Protein AF-A0A5N0UUZ1-F1 (afdb_monomer_lite)

Radius of gyration: 19.88 Å; chains: 1; bounding box: 34×76×46 Å

pLDDT: mean 75.77, std 19.54, range [38.25, 94.44]

Organism: NCBI:txid2596893

Structure (mmCIF, N/CA/C/O backbone):
data_AF-A0A5N0UUZ1-F1
#
_entry.id   AF-A0A5N0UUZ1-F1
#
loop_
_atom_site.group_PDB
_atom_site.id
_atom_site.type_symbol
_atom_site.label_atom_id
_atom_site.label_alt_id
_atom_site.label_comp_id
_atom_site.label_asym_id
_atom_site.label_entity_id
_atom_site.label_seq_id
_atom_site.pdbx_PDB_ins_code
_atom_site.Cartn_x
_atom_site.Cartn_y
_atom_site.Cartn_z
_atom_site.occupancy
_atom_site.B_iso_or_equiv
_atom_site.auth_seq_id
_atom_site.auth_comp_id
_atom_site.auth_asym_id
_atom_site.auth_atom_id
_atom_site.pdbx_PDB_model_num
ATOM 1 N N . MET A 1 1 ? -2.239 58.516 33.546 1.00 41.81 1 MET A N 1
ATOM 2 C CA . MET A 1 1 ? -1.308 58.488 32.396 1.00 41.81 1 MET A CA 1
ATOM 3 C C . MET A 1 1 ? -1.242 57.049 31.904 1.00 41.81 1 MET A C 1
ATOM 5 O O . MET A 1 1 ? -1.187 56.151 32.731 1.00 41.81 1 MET A O 1
ATOM 9 N N . LYS A 1 2 ? -1.446 56.850 30.597 1.00 39.34 2 LYS A N 1
ATOM 10 C CA . LYS A 1 2 ? -1.793 55.576 29.943 1.00 39.34 2 LYS A CA 1
ATOM 11 C C . LYS A 1 2 ? -0.662 54.542 30.057 1.00 39.34 2 LYS A C 1
ATOM 13 O O . LYS A 1 2 ? 0.443 54.811 29.602 1.00 39.34 2 LYS A O 1
ATOM 18 N N . LEU A 1 3 ? -0.966 53.373 30.620 1.00 42.16 3 LEU A N 1
ATOM 19 C CA . LEU A 1 3 ? -0.122 52.180 30.551 1.00 42.16 3 LEU A CA 1
ATOM 20 C C . LEU A 1 3 ? -0.393 51.460 29.227 1.00 42.16 3 LEU A C 1
ATOM 22 O O . LEU A 1 3 ? -1.541 51.177 28.884 1.00 42.16 3 LEU A O 1
ATOM 26 N N . ALA A 1 4 ? 0.681 51.230 28.480 1.00 48.41 4 ALA A N 1
ATOM 27 C CA . ALA A 1 4 ? 0.706 50.473 27.243 1.00 48.41 4 ALA A CA 1
ATOM 28 C C . ALA A 1 4 ? 0.342 49.006 27.510 1.00 48.41 4 ALA A C 1
ATOM 30 O O . ALA A 1 4 ? 0.935 48.370 28.379 1.00 48.41 4 ALA A O 1
ATOM 31 N N . ALA A 1 5 ? -0.601 48.466 26.739 1.00 49.03 5 ALA A N 1
ATOM 32 C CA . ALA A 1 5 ? -0.814 47.030 26.641 1.00 49.03 5 ALA A CA 1
ATOM 33 C C . ALA A 1 5 ? -0.347 46.581 25.255 1.00 49.03 5 ALA A C 1
ATOM 35 O O . ALA A 1 5 ? -0.846 47.025 24.222 1.00 49.03 5 ALA A O 1
ATOM 36 N N . ILE A 1 6 ? 0.689 45.757 25.292 1.00 53.31 6 ILE A N 1
ATOM 37 C CA . ILE A 1 6 ? 1.392 45.135 24.181 1.00 53.31 6 ILE A CA 1
ATOM 38 C C . ILE A 1 6 ? 0.394 44.288 23.387 1.00 53.31 6 ILE A C 1
ATOM 40 O O . ILE A 1 6 ? -0.206 43.358 23.924 1.00 53.31 6 ILE A O 1
ATOM 44 N N . ALA A 1 7 ? 0.213 44.620 22.109 1.00 46.84 7 ALA A N 1
ATOM 45 C CA . ALA A 1 7 ? -0.495 43.776 21.161 1.00 46.84 7 ALA A CA 1
ATOM 46 C C . ALA A 1 7 ? 0.339 42.508 20.942 1.00 46.84 7 ALA A C 1
ATOM 48 O O . ALA A 1 7 ? 1.334 42.518 20.218 1.00 46.84 7 ALA A O 1
ATOM 49 N N . VAL A 1 8 ? -0.034 41.428 21.627 1.00 55.78 8 VAL A N 1
ATOM 50 C CA . VAL A 1 8 ? 0.517 40.102 21.367 1.00 55.78 8 VAL A CA 1
ATOM 51 C C . VAL A 1 8 ? 0.036 39.687 19.986 1.00 55.78 8 VAL A C 1
ATOM 53 O O . VAL A 1 8 ? -1.158 39.536 19.736 1.00 55.78 8 VAL A O 1
ATOM 56 N N . LEU A 1 9 ? 1.015 39.555 19.099 1.00 42.22 9 LEU A N 1
ATOM 57 C CA . LEU A 1 9 ? 0.936 38.933 17.793 1.00 42.22 9 LEU A CA 1
ATOM 58 C C . LEU A 1 9 ? 0.179 37.601 17.932 1.00 42.22 9 LEU A C 1
ATOM 60 O O . LEU A 1 9 ? 0.731 36.606 18.403 1.00 42.22 9 LEU A O 1
ATOM 64 N N . ALA A 1 10 ? -1.096 37.581 17.548 1.00 47.91 10 ALA A N 1
ATOM 65 C CA . ALA A 1 10 ? -1.796 36.340 17.278 1.00 47.91 10 ALA A CA 1
ATOM 66 C C . ALA A 1 10 ? -1.171 35.774 16.001 1.00 47.91 10 ALA A C 1
ATOM 68 O O . ALA A 1 10 ? -1.594 36.080 14.887 1.00 47.91 10 ALA A O 1
ATOM 69 N N . LEU A 1 11 ? -0.097 35.002 16.178 1.00 47.72 11 LEU A N 1
ATOM 70 C CA . LEU A 1 11 ? 0.326 34.014 15.204 1.00 47.72 11 LEU A CA 1
ATOM 71 C C . LEU A 1 11 ? -0.908 33.160 14.929 1.00 47.72 11 LEU A C 1
ATOM 73 O O . LEU A 1 11 ? -1.284 32.310 15.735 1.00 47.72 11 LEU A O 1
ATOM 77 N N . PHE A 1 12 ? -1.555 33.425 13.799 1.00 41.97 12 PHE A N 1
ATOM 78 C CA . PHE A 1 12 ? -2.352 32.424 13.125 1.00 41.97 12 PHE A CA 1
ATOM 79 C C . PHE A 1 12 ? -1.390 31.271 12.842 1.00 41.97 12 PHE A C 1
ATOM 81 O O . PHE A 1 12 ? -0.726 31.230 11.809 1.00 41.97 12 PHE A O 1
ATOM 88 N N . LEU A 1 13 ? -1.288 30.341 13.796 1.00 42.16 13 LEU A N 1
ATOM 89 C CA . LEU A 1 13 ? -1.040 28.956 13.466 1.00 42.16 13 LEU A CA 1
ATOM 90 C C . LEU A 1 13 ? -2.194 28.580 12.545 1.00 42.16 13 LEU A C 1
ATOM 92 O O . LEU A 1 13 ? -3.265 28.170 12.988 1.00 42.16 13 LEU A O 1
ATOM 96 N N . THR A 1 14 ? -1.979 28.756 11.246 1.00 49.44 14 THR A N 1
ATOM 97 C CA . THR A 1 14 ? -2.562 27.890 10.239 1.00 49.44 14 THR A CA 1
ATOM 98 C C . THR A 1 14 ? -2.143 26.473 10.604 1.00 49.44 14 THR A C 1
ATOM 100 O O . THR A 1 14 ? -1.190 25.916 10.069 1.00 49.44 14 THR A O 1
ATOM 103 N N . ALA A 1 15 ? -2.892 25.886 11.535 1.00 41.38 15 ALA A N 1
ATOM 104 C CA . ALA A 1 15 ? -3.300 24.506 11.452 1.00 41.38 15 ALA A CA 1
ATOM 105 C C . ALA A 1 15 ? -4.057 24.369 10.122 1.00 41.38 15 ALA A C 1
ATOM 107 O O . ALA A 1 15 ? -5.282 24.379 10.067 1.00 41.38 15 ALA A O 1
ATOM 108 N N . CYS A 1 16 ? -3.300 24.325 9.024 1.00 42.69 16 CYS A N 1
ATOM 109 C CA . CYS A 1 16 ? -3.714 23.599 7.842 1.00 42.69 16 CYS A CA 1
ATOM 110 C C . CYS A 1 16 ? -3.566 22.137 8.284 1.00 42.69 16 CYS A C 1
ATOM 112 O O . CYS A 1 16 ? -2.485 21.569 8.258 1.00 42.69 16 CYS A O 1
ATOM 114 N N . GLY A 1 17 ? -4.530 21.596 9.017 1.00 40.09 17 GLY A N 1
ATOM 115 C CA . GLY A 1 17 ? -5.879 21.444 8.513 1.00 40.09 17 GLY A CA 1
ATOM 116 C C . GLY A 1 17 ? -5.827 20.112 7.808 1.00 40.09 17 GLY A C 1
ATOM 117 O O . GLY A 1 17 ? -5.624 20.068 6.598 1.00 40.09 17 GLY A O 1
ATOM 118 N N . SER A 1 18 ? -5.887 19.058 8.625 1.00 47.41 18 SER A N 1
ATOM 119 C CA . SER A 1 18 ? -5.985 17.654 8.253 1.00 47.41 18 SER A CA 1
ATOM 120 C C . SER A 1 18 ? -6.999 17.498 7.125 1.00 47.41 18 SER A C 1
ATOM 122 O O . SER A 1 18 ? -8.193 17.339 7.357 1.00 47.41 18 SER A O 1
ATOM 124 N N . SER A 1 19 ? -6.528 17.612 5.891 1.00 43.31 19 SER A N 1
ATOM 125 C CA . SER A 1 19 ? -7.365 17.532 4.705 1.00 43.31 19 SER A CA 1
ATOM 126 C C . SER A 1 19 ? -7.157 16.148 4.130 1.00 43.31 19 SER A C 1
ATOM 128 O O . SER A 1 19 ? -6.325 15.940 3.259 1.00 43.31 19 SER A O 1
ATOM 130 N N . ALA A 1 20 ? -7.885 15.213 4.743 1.00 40.56 20 ALA A N 1
ATOM 131 C CA . ALA A 1 20 ? -8.262 13.914 4.210 1.00 40.56 20 ALA A CA 1
ATOM 132 C C . ALA A 1 20 ? -7.156 13.168 3.446 1.00 40.56 20 ALA A C 1
ATOM 134 O O . ALA A 1 20 ? -7.210 13.027 2.224 1.00 40.56 20 ALA A O 1
ATOM 135 N N . SER A 1 21 ? -6.225 12.564 4.191 1.00 38.62 21 SER A N 1
ATOM 136 C CA . SER A 1 21 ? -5.728 11.249 3.778 1.00 38.62 21 SER A CA 1
ATOM 137 C C . SER A 1 21 ? -6.969 10.390 3.566 1.00 38.62 21 SER A C 1
ATOM 139 O O . SER A 1 21 ? -7.736 10.202 4.510 1.00 38.62 21 SER A O 1
ATOM 141 N N . GLY A 1 22 ? -7.251 10.009 2.320 1.00 39.97 22 GLY A N 1
ATOM 142 C CA . GLY A 1 22 ? -8.462 9.277 1.982 1.00 39.97 22 GLY A CA 1
ATOM 143 C C . GLY A 1 22 ? -8.556 8.033 2.853 1.00 39.97 22 GLY A C 1
ATOM 144 O O . GLY A 1 22 ? -7.819 7.086 2.635 1.00 39.97 22 GLY A O 1
ATOM 145 N N . SER A 1 23 ? -9.433 8.037 3.851 1.00 44.12 23 SER A N 1
ATOM 146 C CA . SER A 1 23 ? -9.797 6.822 4.567 1.00 44.12 23 SER A CA 1
ATOM 147 C C . SER A 1 23 ? -10.859 6.140 3.725 1.00 44.12 23 SER A C 1
ATOM 149 O O . SER A 1 23 ? -12.039 6.485 3.784 1.00 44.12 23 SER A O 1
ATOM 151 N N . GLY A 1 24 ? -10.435 5.212 2.875 1.00 58.47 24 GLY A N 1
ATOM 152 C CA . GLY A 1 24 ? -11.370 4.289 2.247 1.00 58.47 24 GLY A CA 1
ATOM 153 C C . GLY A 1 24 ? -12.005 3.401 3.283 1.00 58.47 24 GLY A C 1
ATOM 154 O O . GLY A 1 24 ? -11.499 3.261 4.394 1.00 58.47 24 GLY A O 1
ATOM 155 N N . ALA A 1 25 ? -13.114 2.773 2.905 1.00 74.19 25 ALA A N 1
ATOM 156 C CA . ALA A 1 25 ? -13.704 1.745 3.741 1.00 74.19 25 ALA A CA 1
ATOM 157 C C . ALA A 1 25 ? -12.650 0.648 4.005 1.00 74.19 25 ALA A C 1
ATOM 159 O O . ALA A 1 25 ? -12.128 0.077 3.033 1.00 74.19 25 ALA A O 1
ATOM 160 N N . PRO A 1 26 ? -12.347 0.348 5.281 1.00 84.69 26 PRO A N 1
ATOM 161 C CA . PRO A 1 26 ? -11.474 -0.759 5.640 1.00 84.69 26 PRO A CA 1
ATOM 162 C C . PRO A 1 26 ? -11.952 -2.068 5.005 1.00 84.69 26 PRO A C 1
ATOM 164 O O . PRO A 1 26 ? -13.144 -2.259 4.746 1.00 84.69 26 PRO A O 1
ATOM 167 N N . LYS A 1 27 ? -11.025 -2.986 4.728 1.00 89.88 27 LYS A N 1
ATOM 168 C CA . LYS A 1 27 ? -11.357 -4.287 4.128 1.00 89.88 27 LYS A CA 1
ATOM 169 C C . LYS A 1 27 ? -11.642 -5.336 5.197 1.00 89.88 27 LYS A C 1
ATOM 171 O O . LYS A 1 27 ? -11.152 -5.233 6.316 1.00 89.88 27 LYS A O 1
ATOM 176 N N . ALA A 1 28 ? -12.451 -6.339 4.860 1.00 88.12 28 ALA A N 1
ATOM 177 C CA . ALA A 1 28 ? -12.907 -7.351 5.818 1.00 88.12 28 ALA A CA 1
ATOM 178 C C . ALA A 1 28 ? -11.748 -8.150 6.443 1.00 88.12 28 ALA A C 1
ATOM 180 O O . ALA A 1 28 ? -11.780 -8.474 7.632 1.00 88.12 28 ALA A O 1
ATOM 181 N N . ASP A 1 29 ? -10.706 -8.408 5.655 1.00 87.88 29 ASP A N 1
ATOM 182 C CA . ASP A 1 29 ? -9.522 -9.166 6.036 1.00 87.88 29 ASP A CA 1
ATOM 183 C C . ASP A 1 29 ? -8.278 -8.678 5.254 1.00 87.88 29 ASP A C 1
ATOM 185 O O . ASP A 1 29 ? -8.414 -7.930 4.275 1.00 87.88 29 ASP A O 1
ATOM 189 N N . PRO A 1 30 ? -7.058 -9.051 5.693 1.00 88.44 30 PRO A N 1
ATOM 190 C CA . PRO A 1 30 ? -5.816 -8.671 5.018 1.00 88.44 30 PRO A CA 1
ATOM 191 C C . PRO A 1 30 ? -5.704 -9.167 3.569 1.00 88.44 30 PRO A C 1
ATOM 193 O O . PRO A 1 30 ? -5.074 -8.500 2.753 1.00 88.44 30 PRO A O 1
ATOM 196 N N . ASP A 1 31 ? -6.318 -10.299 3.223 1.00 86.75 31 ASP A N 1
ATOM 197 C CA . ASP A 1 31 ? -6.223 -10.898 1.887 1.00 86.75 31 ASP A CA 1
ATOM 198 C C . ASP A 1 31 ? -7.056 -10.078 0.886 1.00 86.75 31 ASP A C 1
ATOM 200 O O . ASP A 1 31 ? -6.604 -9.756 -0.214 1.00 86.75 31 ASP A O 1
ATOM 204 N N . ALA A 1 32 ? -8.251 -9.642 1.296 1.00 89.06 32 ALA A N 1
ATOM 205 C CA . ALA A 1 32 ? -9.089 -8.707 0.552 1.00 89.06 32 ALA A CA 1
ATOM 206 C C . ALA A 1 32 ? -8.421 -7.331 0.398 1.00 89.06 32 ALA A C 1
ATOM 208 O O . ALA A 1 32 ? -8.580 -6.673 -0.635 1.00 89.06 32 ALA A O 1
ATOM 209 N N . LEU A 1 33 ? -7.667 -6.894 1.411 1.00 90.44 33 LEU A N 1
ATOM 210 C CA . LEU A 1 33 ? -6.869 -5.671 1.358 1.00 90.44 33 LEU A CA 1
ATOM 211 C C . LEU A 1 33 ? -5.734 -5.774 0.333 1.00 90.44 33 LEU A C 1
ATOM 213 O O . LEU A 1 33 ? -5.608 -4.897 -0.524 1.00 90.44 33 LEU A O 1
ATOM 217 N N . TRP A 1 34 ? -4.972 -6.868 0.367 1.00 89.00 34 TRP A N 1
ATOM 218 C CA . TRP A 1 34 ? -3.928 -7.157 -0.613 1.00 89.00 34 TRP A CA 1
ATOM 219 C C . TRP A 1 34 ? -4.486 -7.244 -2.032 1.00 89.00 34 TRP A C 1
ATOM 221 O O . TRP A 1 34 ? -3.994 -6.567 -2.932 1.00 89.00 34 TRP A O 1
ATOM 231 N N . SER A 1 35 ? -5.560 -8.013 -2.227 1.00 89.00 35 SER A N 1
ATOM 232 C CA . SER A 1 35 ? -6.210 -8.191 -3.528 1.00 89.00 35 SER A CA 1
ATOM 233 C C . SER A 1 35 ? -6.671 -6.859 -4.128 1.00 89.00 35 SER A C 1
ATOM 235 O O . SER A 1 35 ? -6.435 -6.599 -5.312 1.00 89.00 35 SER A O 1
ATOM 237 N N . ALA A 1 36 ? -7.265 -5.978 -3.315 1.00 91.81 36 ALA A N 1
ATOM 238 C CA . ALA A 1 36 ? -7.652 -4.640 -3.756 1.00 91.81 36 ALA A CA 1
ATOM 239 C C . ALA A 1 36 ? -6.437 -3.811 -4.206 1.00 91.81 36 ALA A C 1
ATOM 241 O O . ALA A 1 36 ? -6.499 -3.159 -5.249 1.00 91.81 36 ALA A O 1
ATOM 242 N N . TYR A 1 37 ? -5.331 -3.880 -3.461 1.00 91.19 37 TYR A N 1
ATOM 243 C CA . TYR A 1 37 ? -4.100 -3.161 -3.776 1.00 91.19 37 TYR A CA 1
ATOM 244 C C . TYR A 1 37 ? -3.479 -3.629 -5.093 1.00 91.19 37 TYR A C 1
ATOM 246 O O . TYR A 1 37 ? -3.332 -2.829 -6.015 1.00 91.19 37 TYR A O 1
ATOM 254 N N . VAL A 1 38 ? -3.199 -4.929 -5.230 1.00 89.19 38 VAL A N 1
ATOM 255 C CA . VAL A 1 38 ? -2.553 -5.484 -6.435 1.00 89.19 38 VAL A CA 1
ATOM 256 C C . VAL A 1 38 ? -3.433 -5.385 -7.686 1.00 89.19 38 VAL A C 1
ATOM 258 O O . VAL A 1 38 ? -2.925 -5.418 -8.802 1.00 89.19 38 VAL A O 1
ATOM 261 N N . THR A 1 39 ? -4.751 -5.226 -7.524 1.00 90.38 39 THR A N 1
ATOM 262 C CA . THR A 1 39 ? -5.693 -5.009 -8.637 1.00 90.38 39 THR A CA 1
ATOM 263 C C . THR A 1 39 ? -5.739 -3.551 -9.102 1.00 90.38 39 THR A C 1
ATOM 265 O O . THR A 1 39 ? -5.980 -3.288 -10.287 1.00 90.38 39 THR A O 1
ATOM 268 N N . ALA A 1 40 ? -5.584 -2.601 -8.179 1.00 91.88 40 ALA A N 1
ATOM 269 C CA . ALA A 1 40 ? -5.727 -1.172 -8.451 1.00 91.88 40 ALA A CA 1
ATOM 270 C C . ALA A 1 40 ? -4.391 -0.491 -8.788 1.00 91.88 40 ALA A C 1
ATOM 272 O O . ALA A 1 40 ? -4.359 0.374 -9.664 1.00 91.88 40 ALA A O 1
ATOM 273 N N . LEU A 1 41 ? -3.288 -0.913 -8.158 1.00 90.94 41 LEU A N 1
ATOM 274 C CA . LEU A 1 41 ? -1.965 -0.324 -8.367 1.00 90.94 41 LEU A CA 1
ATOM 275 C C . LEU A 1 41 ? -1.484 -0.352 -9.829 1.00 90.94 41 LEU A C 1
ATOM 277 O O . LEU A 1 41 ? -1.143 0.720 -10.321 1.00 90.94 41 LEU A O 1
ATOM 281 N N . PRO A 1 42 ? -1.528 -1.473 -10.584 1.00 89.88 42 PRO A N 1
ATOM 282 C CA . PRO A 1 42 ? -1.072 -1.486 -11.983 1.00 89.88 42 PRO A CA 1
ATOM 283 C C . PRO A 1 42 ? -1.894 -0.584 -12.915 1.00 89.88 42 PRO A C 1
ATOM 285 O O . PRO A 1 42 ? -1.490 -0.322 -14.044 1.00 89.88 42 PRO A O 1
ATOM 288 N N . LYS A 1 43 ? -3.062 -0.107 -12.469 1.00 92.62 43 LYS A N 1
ATOM 289 C CA . LYS A 1 43 ? -3.912 0.831 -13.217 1.00 92.62 43 LYS A CA 1
ATOM 290 C C . LYS A 1 43 ? -3.604 2.292 -12.885 1.00 92.62 43 LYS A C 1
ATOM 292 O O . LYS A 1 43 ? -4.292 3.171 -13.396 1.00 92.62 43 LYS A O 1
ATOM 297 N N . ALA A 1 44 ? -2.629 2.542 -12.005 1.00 92.25 44 ALA A N 1
ATOM 298 C CA . ALA A 1 44 ? -2.338 3.849 -11.422 1.00 92.25 44 ALA A CA 1
ATOM 299 C C . ALA A 1 44 ? -3.584 4.530 -10.809 1.00 92.25 44 ALA A C 1
ATOM 301 O O . ALA A 1 44 ? -3.698 5.755 -10.796 1.00 92.25 44 ALA A O 1
ATOM 302 N N . ASP A 1 45 ? -4.539 3.741 -10.298 1.00 93.00 45 ASP A N 1
ATOM 303 C CA . ASP A 1 45 ? -5.795 4.261 -9.756 1.00 93.00 45 ASP A CA 1
ATOM 304 C C . ASP A 1 45 ? -5.620 4.703 -8.297 1.00 93.00 45 ASP A C 1
ATOM 306 O O . ASP A 1 45 ? -5.918 3.973 -7.348 1.00 93.00 45 ASP A O 1
ATOM 310 N N . ALA A 1 46 ? -5.142 5.934 -8.109 1.00 92.38 46 ALA A N 1
ATOM 311 C CA . ALA A 1 46 ? -4.952 6.515 -6.781 1.00 92.38 46 ALA A CA 1
ATOM 312 C C . ALA A 1 46 ? -6.256 6.586 -5.967 1.00 92.38 46 ALA A C 1
ATOM 314 O O . ALA A 1 46 ? -6.217 6.484 -4.741 1.00 92.38 46 ALA A O 1
ATOM 315 N N . SER A 1 47 ? -7.411 6.704 -6.635 1.00 92.56 47 SER A N 1
ATOM 316 C CA . SER A 1 47 ? -8.721 6.754 -5.978 1.00 92.56 47 SER A CA 1
ATOM 317 C C . SER A 1 47 ? -9.161 5.405 -5.412 1.00 92.56 47 SER A C 1
ATOM 319 O O . SER A 1 47 ? -9.988 5.370 -4.506 1.00 92.56 47 SER A O 1
ATOM 321 N N . ALA A 1 48 ? -8.583 4.305 -5.899 1.00 92.25 48 ALA A N 1
ATOM 322 C CA . ALA A 1 48 ? -8.799 2.964 -5.372 1.00 92.25 48 ALA A CA 1
ATOM 323 C C . ALA A 1 48 ? -7.664 2.490 -4.448 1.00 92.25 48 ALA A C 1
ATOM 325 O O . ALA A 1 48 ? -7.934 1.726 -3.523 1.00 92.25 48 ALA A O 1
ATOM 326 N N . VAL A 1 49 ? -6.422 2.949 -4.660 1.00 92.81 49 VAL A N 1
ATOM 327 C CA . VAL A 1 49 ? -5.245 2.523 -3.878 1.00 92.81 49 VAL A CA 1
ATOM 328 C C . VAL A 1 49 ? -5.072 3.312 -2.583 1.00 92.81 49 VAL A C 1
ATOM 330 O O . VAL A 1 49 ? -4.979 2.708 -1.518 1.00 92.81 49 VAL A O 1
ATOM 333 N N . CYS A 1 50 ? -5.039 4.646 -2.636 1.00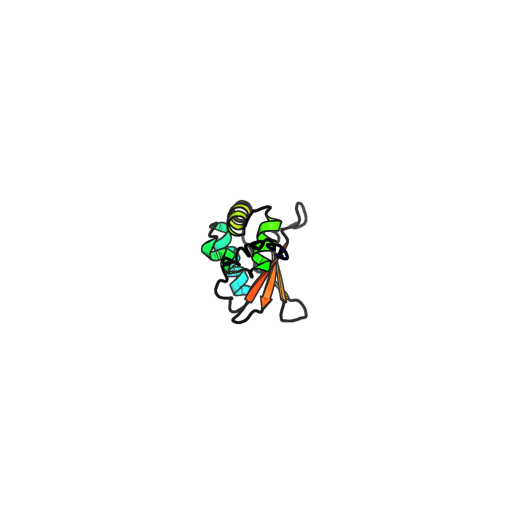 94.38 50 CYS A N 1
ATOM 334 C CA . CYS A 1 50 ? -4.795 5.466 -1.444 1.00 94.38 50 CYS A CA 1
ATOM 335 C C . CYS A 1 50 ? -5.787 5.210 -0.299 1.00 94.38 50 CYS A C 1
ATOM 337 O O . CYS A 1 50 ? -5.352 5.175 0.851 1.00 94.38 50 CYS A O 1
ATOM 339 N N . PRO A 1 51 ? -7.076 4.926 -0.572 1.00 94.44 51 PRO A N 1
ATOM 340 C CA . PRO A 1 51 ? -8.034 4.607 0.478 1.00 94.44 51 PRO A CA 1
ATOM 341 C C . PRO A 1 51 ? -7.783 3.287 1.230 1.00 94.44 51 PRO A C 1
ATOM 343 O O . PRO A 1 51 ? -8.399 3.043 2.269 1.00 94.44 51 PRO A O 1
ATOM 346 N N . LEU A 1 52 ? -6.886 2.431 0.733 1.00 94.12 52 LEU A N 1
ATOM 347 C CA . LEU A 1 52 ? -6.488 1.185 1.398 1.00 94.12 52 LEU A CA 1
ATOM 348 C C . LEU A 1 52 ? -5.515 1.421 2.560 1.00 94.12 52 LEU A C 1
ATOM 350 O O . LEU A 1 52 ? -5.310 0.519 3.370 1.00 94.12 52 LEU A O 1
ATOM 354 N N . PHE A 1 53 ? -4.921 2.609 2.648 1.00 93.88 53 PHE A N 1
ATOM 355 C CA . PHE A 1 53 ? -3.957 2.967 3.677 1.00 93.88 53 PHE A CA 1
ATOM 356 C C . PHE A 1 53 ? -4.617 3.752 4.814 1.00 93.88 53 PHE A C 1
ATOM 358 O O . PHE A 1 53 ? -5.594 4.476 4.618 1.00 93.88 53 PHE A O 1
ATOM 365 N N . THR A 1 54 ? -4.048 3.651 6.013 1.00 93.44 54 THR A N 1
ATOM 366 C CA . THR A 1 54 ? -4.264 4.654 7.059 1.00 93.44 54 THR A CA 1
ATOM 367 C C . THR A 1 54 ? -3.567 5.962 6.665 1.00 93.44 54 THR A C 1
ATOM 369 O O . THR A 1 54 ? -2.762 6.001 5.732 1.00 93.44 54 THR A O 1
ATOM 372 N N . GLY A 1 55 ? -3.829 7.055 7.390 1.00 90.56 55 GLY A N 1
ATOM 373 C CA . GLY A 1 55 ? -3.122 8.319 7.150 1.00 90.56 55 G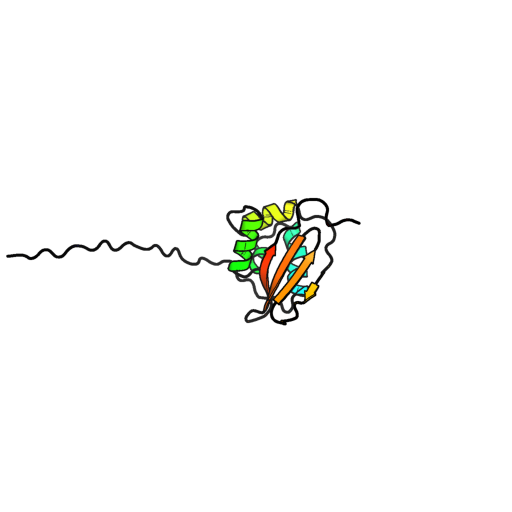LY A CA 1
ATOM 374 C C . GLY A 1 55 ? -1.599 8.192 7.281 1.00 90.56 55 GLY A C 1
ATOM 375 O O . GLY A 1 55 ? -0.871 8.730 6.449 1.00 90.56 55 GLY A O 1
ATOM 376 N N . GLU A 1 56 ? -1.131 7.436 8.278 1.00 90.75 56 GLU A N 1
ATOM 377 C CA . GLU A 1 56 ? 0.293 7.139 8.484 1.00 90.75 56 GLU A CA 1
ATOM 378 C C . GLU A 1 56 ? 0.844 6.228 7.380 1.00 90.75 56 GLU A C 1
ATOM 380 O O . GLU A 1 56 ? 1.882 6.538 6.797 1.00 90.75 56 GLU A O 1
ATOM 385 N N . GLY A 1 57 ? 0.112 5.172 7.010 1.00 92.50 57 GLY A N 1
ATOM 386 C CA . GLY A 1 57 ? 0.531 4.254 5.950 1.00 92.50 57 GLY A CA 1
ATOM 387 C C . GLY A 1 57 ? 0.642 4.927 4.584 1.00 92.50 57 GLY A C 1
ATOM 388 O O . GLY A 1 57 ? 1.593 4.681 3.848 1.00 92.50 57 GLY A O 1
ATOM 389 N N . ALA A 1 58 ? -0.281 5.835 4.258 1.00 93.06 58 ALA A N 1
ATOM 390 C CA . ALA A 1 58 ? -0.242 6.601 3.014 1.00 93.06 58 ALA A CA 1
ATOM 391 C C . ALA A 1 58 ? 0.974 7.538 2.965 1.00 93.06 58 ALA A C 1
ATOM 393 O O . ALA A 1 58 ? 1.555 7.753 1.901 1.00 93.06 58 ALA A O 1
ATOM 394 N N . HIS A 1 59 ? 1.373 8.082 4.118 1.00 91.94 59 HIS A N 1
ATOM 395 C CA . HIS A 1 59 ? 2.566 8.908 4.231 1.00 91.94 59 HIS A CA 1
ATOM 396 C C . HIS A 1 59 ? 3.849 8.080 4.093 1.00 91.94 59 HIS A C 1
ATOM 398 O O . HIS A 1 59 ? 4.729 8.467 3.327 1.00 91.94 59 HIS A O 1
ATOM 404 N N . ALA A 1 60 ? 3.934 6.926 4.761 1.00 92.00 60 ALA A N 1
ATOM 405 C CA . ALA A 1 60 ? 5.055 5.993 4.624 1.00 92.00 60 ALA A CA 1
ATOM 406 C C . ALA A 1 60 ? 5.221 5.519 3.170 1.00 92.00 60 ALA A C 1
ATOM 408 O O . ALA A 1 60 ? 6.320 5.558 2.617 1.00 92.00 60 ALA A O 1
ATOM 409 N N . PHE A 1 61 ? 4.110 5.177 2.509 1.00 92.69 61 PHE A N 1
ATOM 410 C CA . PHE A 1 61 ? 4.092 4.818 1.093 1.00 92.69 61 PHE A CA 1
ATOM 411 C C . PHE A 1 61 ? 4.611 5.954 0.201 1.00 92.69 61 PHE A C 1
ATOM 413 O O . PHE A 1 61 ? 5.460 5.727 -0.659 1.00 92.69 61 PHE A O 1
ATOM 420 N N . ALA A 1 62 ? 4.161 7.192 0.432 1.00 92.81 62 ALA A N 1
ATOM 421 C CA . ALA A 1 62 ? 4.646 8.349 -0.315 1.00 92.81 62 ALA A CA 1
ATOM 422 C C . ALA A 1 62 ? 6.142 8.608 -0.116 1.00 92.81 62 ALA A C 1
ATOM 424 O O . ALA A 1 62 ? 6.852 8.842 -1.095 1.00 92.81 62 ALA A O 1
ATOM 425 N N . GLN A 1 63 ? 6.632 8.504 1.122 1.00 92.88 63 GLN A N 1
ATOM 426 C CA . GLN A 1 63 ? 8.055 8.653 1.418 1.00 92.88 63 GLN A CA 1
ATOM 427 C C . GLN A 1 63 ? 8.905 7.589 0.719 1.00 92.88 63 GLN A C 1
ATOM 429 O O . GLN A 1 63 ? 9.917 7.929 0.113 1.00 92.88 63 GLN A O 1
ATOM 434 N N . ALA A 1 64 ? 8.481 6.324 0.752 1.00 89.81 64 ALA A N 1
ATOM 435 C CA . ALA A 1 64 ? 9.217 5.220 0.139 1.00 89.81 64 ALA A CA 1
ATOM 436 C C . ALA A 1 64 ? 9.378 5.358 -1.383 1.00 89.81 64 ALA A C 1
ATOM 438 O O . ALA A 1 64 ? 10.349 4.864 -1.949 1.00 89.81 64 ALA A O 1
ATOM 439 N N . TRP A 1 65 ? 8.437 6.040 -2.037 1.00 89.19 65 TRP A N 1
ATOM 440 C CA . TRP A 1 65 ? 8.467 6.328 -3.471 1.00 89.19 65 TRP A CA 1
ATOM 441 C C . TRP A 1 65 ? 8.977 7.739 -3.793 1.00 89.19 65 TRP A C 1
ATOM 443 O O . TRP A 1 65 ? 8.857 8.198 -4.932 1.00 89.19 65 TRP A O 1
ATOM 453 N N . GLU A 1 66 ? 9.528 8.457 -2.811 1.00 92.31 66 GLU A N 1
ATOM 454 C CA . GLU A 1 66 ? 10.014 9.836 -2.957 1.00 92.31 66 GLU A CA 1
ATOM 455 C C . GLU A 1 66 ? 8.963 10.760 -3.606 1.00 92.31 66 GLU A C 1
ATOM 457 O O . GLU A 1 66 ? 9.255 11.559 -4.502 1.00 92.31 66 GLU A O 1
ATOM 462 N N . ALA A 1 67 ? 7.696 10.572 -3.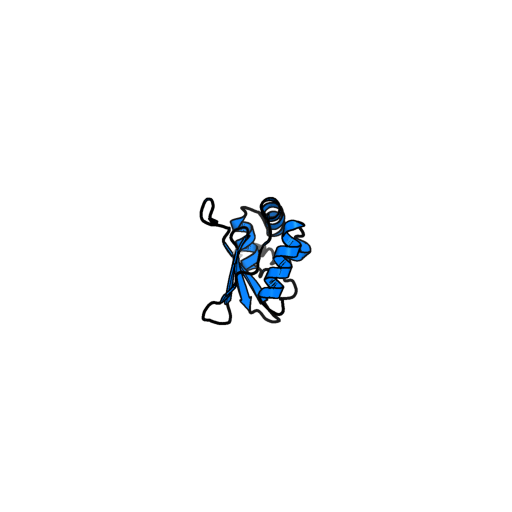244 1.00 90.62 67 ALA A N 1
ATOM 463 C CA . ALA A 1 67 ? 6.565 11.321 -3.768 1.00 90.62 67 ALA A CA 1
ATOM 464 C C . ALA A 1 67 ? 6.065 12.346 -2.744 1.00 90.62 67 ALA A C 1
ATOM 466 O O . ALA A 1 67 ? 6.207 12.170 -1.536 1.00 90.62 67 ALA A O 1
ATOM 467 N N . THR A 1 68 ? 5.446 13.423 -3.232 1.00 92.25 68 THR A N 1
ATOM 468 C CA . THR A 1 68 ? 4.853 14.455 -2.366 1.00 92.25 68 THR A CA 1
ATOM 469 C C . THR A 1 68 ? 3.653 13.926 -1.579 1.00 92.25 68 THR A C 1
ATOM 471 O O . THR A 1 68 ? 3.433 14.332 -0.441 1.00 92.25 68 THR A O 1
ATOM 474 N N . ASP A 1 69 ? 2.886 13.017 -2.176 1.00 91.62 69 ASP A N 1
ATOM 475 C CA . ASP A 1 69 ? 1.681 12.435 -1.599 1.00 91.62 69 ASP A CA 1
ATOM 476 C C . ASP A 1 69 ? 1.442 11.011 -2.127 1.00 91.62 69 ASP A C 1
ATOM 478 O O . ASP A 1 69 ? 2.172 10.505 -2.987 1.00 91.62 69 ASP A O 1
ATOM 482 N N . CYS A 1 70 ? 0.399 10.359 -1.607 1.00 93.56 70 CYS A N 1
ATOM 483 C CA . CYS A 1 70 ? 0.036 9.004 -2.008 1.00 93.56 70 CYS A CA 1
ATOM 484 C C . CYS A 1 70 ? -0.306 8.888 -3.504 1.00 93.56 70 CYS A C 1
ATOM 486 O O . CYS A 1 70 ? 0.022 7.880 -4.119 1.00 93.56 70 CYS A O 1
ATOM 488 N N . SER A 1 71 ? -0.911 9.903 -4.127 1.00 94.25 71 SER A N 1
ATOM 489 C CA . SER A 1 71 ? -1.274 9.845 -5.551 1.00 94.25 71 SER A CA 1
ATOM 490 C C . SER A 1 71 ? -0.029 9.819 -6.447 1.00 94.25 71 SER A C 1
ATOM 492 O O . SER A 1 71 ? 0.081 9.005 -7.373 1.00 94.25 71 SER A O 1
ATOM 494 N N . GLY A 1 72 ? 0.961 10.655 -6.120 1.00 91.50 72 GLY A N 1
ATOM 495 C CA . GLY A 1 72 ? 2.273 10.627 -6.764 1.00 91.50 72 GLY A CA 1
ATOM 496 C C . GLY A 1 72 ? 2.997 9.297 -6.545 1.00 91.50 72 GLY A C 1
ATOM 497 O O . GLY A 1 72 ? 3.611 8.769 -7.473 1.00 91.50 72 GLY A O 1
ATOM 498 N N . ALA A 1 73 ? 2.874 8.723 -5.346 1.00 92.50 73 ALA A N 1
ATOM 499 C CA . ALA A 1 73 ? 3.441 7.421 -5.008 1.00 92.50 73 ALA A CA 1
ATOM 500 C C . ALA A 1 73 ? 2.812 6.295 -5.835 1.00 92.50 73 ALA A C 1
ATOM 502 O O . ALA A 1 73 ? 3.536 5.491 -6.406 1.00 92.50 73 ALA A O 1
ATOM 503 N N . VAL A 1 74 ? 1.481 6.286 -5.980 1.00 93.06 74 VAL A N 1
ATOM 504 C CA . VAL A 1 74 ? 0.747 5.323 -6.817 1.00 93.06 74 VAL A CA 1
ATOM 505 C C . VAL A 1 74 ? 1.217 5.387 -8.263 1.00 93.06 74 VAL A C 1
ATOM 507 O O . VAL A 1 74 ? 1.471 4.348 -8.859 1.00 93.06 74 VAL A O 1
ATOM 510 N N . SER A 1 75 ? 1.383 6.590 -8.816 1.00 92.19 75 SER A N 1
ATOM 511 C CA . SER A 1 75 ? 1.849 6.759 -10.199 1.00 92.19 75 SER A CA 1
ATOM 512 C C . SER A 1 75 ? 3.254 6.183 -10.414 1.00 92.19 75 SER A C 1
ATOM 514 O O . SER A 1 75 ? 3.501 5.537 -11.429 1.00 92.19 75 SER A O 1
ATOM 516 N N . LYS A 1 76 ? 4.171 6.389 -9.458 1.00 90.69 76 LYS A N 1
ATOM 517 C CA . LYS A 1 76 ? 5.535 5.838 -9.517 1.00 90.69 76 LYS A CA 1
ATOM 518 C C . LYS A 1 76 ? 5.551 4.326 -9.297 1.00 90.69 76 LYS A C 1
ATOM 520 O O . LYS A 1 76 ? 6.133 3.598 -10.091 1.00 90.69 76 LYS A O 1
ATOM 525 N N . ALA A 1 77 ? 4.861 3.861 -8.261 1.00 88.88 77 ALA A N 1
ATOM 526 C CA . ALA A 1 77 ? 4.765 2.451 -7.921 1.00 88.88 77 ALA A CA 1
ATOM 527 C C . ALA A 1 77 ? 4.139 1.632 -9.053 1.00 88.88 77 ALA A C 1
ATOM 529 O O . ALA A 1 77 ? 4.629 0.556 -9.363 1.00 88.88 77 ALA A O 1
ATOM 530 N N . ALA A 1 78 ? 3.101 2.156 -9.714 1.00 89.94 78 ALA A N 1
ATOM 531 C CA . ALA A 1 78 ? 2.455 1.514 -10.855 1.00 89.94 78 ALA A CA 1
ATOM 532 C C . ALA A 1 78 ? 3.405 1.285 -12.041 1.00 89.94 78 ALA A C 1
ATOM 534 O O . ALA A 1 78 ? 3.247 0.298 -12.751 1.00 89.94 78 ALA A O 1
ATOM 535 N N . ALA A 1 79 ? 4.381 2.177 -12.255 1.00 86.69 79 ALA A N 1
ATOM 536 C CA . ALA A 1 79 ? 5.359 2.043 -13.336 1.00 86.69 79 ALA A CA 1
ATOM 537 C C . ALA A 1 79 ? 6.355 0.897 -13.090 1.00 86.69 79 ALA A C 1
ATOM 539 O O . ALA A 1 79 ? 6.806 0.264 -14.042 1.00 86.69 79 ALA A O 1
ATOM 540 N N . GLU A 1 80 ? 6.657 0.614 -11.823 1.00 82.56 80 GLU A N 1
ATOM 541 C CA . GLU A 1 80 ? 7.546 -0.478 -11.408 1.00 82.56 80 GLU A CA 1
ATOM 542 C C . GLU A 1 80 ? 6.780 -1.782 -11.111 1.00 82.56 80 GLU A C 1
ATOM 544 O O . GLU A 1 80 ? 7.370 -2.862 -11.028 1.00 82.56 80 GLU A O 1
ATOM 549 N N . PHE A 1 81 ? 5.453 -1.705 -10.961 1.00 82.31 81 PHE A N 1
ATOM 550 C CA . PHE A 1 81 ? 4.605 -2.849 -10.646 1.00 82.31 81 PHE A CA 1
ATOM 551 C C . PHE A 1 81 ? 4.510 -3.791 -11.847 1.00 82.31 81 PHE A C 1
ATOM 553 O O . PHE A 1 81 ? 3.838 -3.510 -12.842 1.00 82.31 81 PHE A O 1
ATOM 560 N N . SER A 1 82 ? 5.179 -4.937 -11.756 1.00 75.75 82 SER A N 1
ATOM 561 C CA . SER A 1 82 ? 5.232 -5.918 -12.834 1.00 75.75 82 SER A CA 1
ATOM 562 C C . SER A 1 82 ? 5.134 -7.348 -12.311 1.00 75.75 82 SER A C 1
ATOM 564 O O . SER A 1 82 ? 5.663 -7.690 -11.256 1.00 75.75 82 SER A O 1
ATOM 566 N N . GLY A 1 83 ? 4.482 -8.206 -13.099 1.00 70.44 83 GLY A N 1
ATOM 567 C CA . GLY A 1 83 ? 4.355 -9.632 -12.809 1.00 70.44 83 GLY A CA 1
ATOM 568 C C . GLY A 1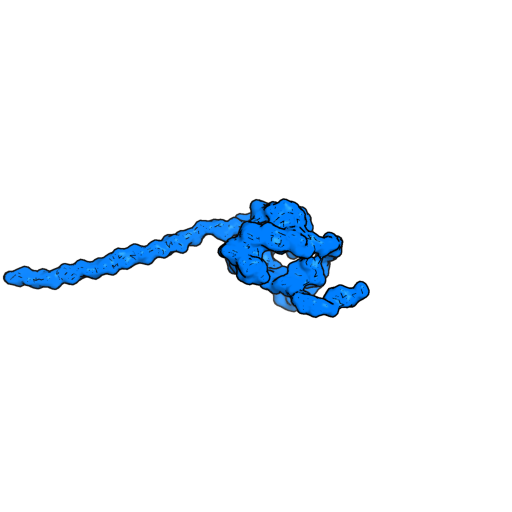 83 ? 3.035 -10.028 -12.148 1.00 70.44 83 GLY A C 1
ATOM 569 O O . GLY A 1 83 ? 2.062 -9.278 -12.112 1.00 70.44 83 GLY A O 1
ATOM 570 N N . THR A 1 84 ? 2.984 -11.285 -11.706 1.00 69.12 84 THR A N 1
ATOM 571 C CA . THR A 1 84 ? 1.854 -11.832 -10.947 1.00 69.12 84 THR A CA 1
ATOM 572 C C . THR A 1 84 ? 2.251 -11.878 -9.483 1.00 69.12 84 THR A C 1
ATOM 574 O O . THR A 1 84 ? 3.230 -12.535 -9.141 1.00 69.12 84 THR A O 1
ATOM 577 N N . HIS A 1 85 ? 1.476 -11.219 -8.631 1.00 72.50 85 HIS A N 1
ATOM 578 C CA . HIS A 1 85 ? 1.751 -11.154 -7.201 1.00 72.50 85 HIS A CA 1
ATOM 579 C C . HIS A 1 85 ? 0.788 -12.087 -6.480 1.00 72.50 85 HIS A C 1
ATOM 581 O O . HIS A 1 85 ? -0.428 -11.873 -6.474 1.00 72.50 85 HIS A O 1
ATOM 587 N N . ALA A 1 86 ? 1.334 -13.157 -5.903 1.00 67.00 86 ALA A N 1
ATOM 588 C CA . ALA A 1 86 ? 0.587 -13.965 -4.951 1.00 67.00 86 ALA A CA 1
ATOM 589 C C . ALA A 1 86 ? 0.344 -13.142 -3.677 1.00 67.00 86 ALA A C 1
ATOM 591 O O . ALA A 1 86 ? 0.809 -12.011 -3.555 1.00 67.00 86 ALA A O 1
ATOM 592 N N . SER A 1 87 ? -0.392 -13.699 -2.721 1.00 61.12 87 SER A N 1
ATOM 593 C CA . SER A 1 87 ? -0.618 -13.069 -1.419 1.00 61.12 87 SER A CA 1
ATOM 594 C C . SER A 1 87 ? 0.268 -13.736 -0.354 1.00 61.12 87 SER A C 1
ATOM 596 O O . SER A 1 87 ? -0.175 -14.669 0.319 1.00 61.12 87 SER A O 1
ATOM 598 N N . PRO A 1 88 ? 1.557 -13.366 -0.235 1.00 64.62 88 PRO A N 1
ATOM 599 C CA . PRO A 1 88 ? 2.459 -13.933 0.763 1.00 64.62 88 PRO A CA 1
ATOM 600 C C . PRO A 1 88 ? 2.222 -13.261 2.120 1.00 64.62 88 PRO A C 1
ATOM 602 O O . PRO A 1 88 ? 2.833 -12.248 2.457 1.00 64.62 88 PRO A O 1
ATOM 605 N N . HIS A 1 89 ? 1.310 -13.811 2.920 1.00 63.22 89 HIS A N 1
ATOM 606 C CA . HIS A 1 89 ? 1.090 -13.333 4.285 1.00 63.22 89 HIS A CA 1
ATOM 607 C C . HIS A 1 89 ? 2.059 -14.013 5.248 1.00 63.22 89 HIS A C 1
ATOM 609 O O . HIS A 1 89 ? 2.030 -15.234 5.406 1.00 63.22 89 HIS A O 1
ATOM 615 N N . THR A 1 90 ? 2.827 -13.217 5.986 1.00 63.69 90 THR A N 1
ATOM 616 C CA . THR A 1 90 ? 3.475 -13.671 7.217 1.00 63.69 90 THR A CA 1
ATOM 617 C C . THR A 1 90 ? 2.717 -13.020 8.372 1.00 63.69 90 THR A C 1
ATOM 619 O O . THR A 1 90 ? 2.829 -11.820 8.615 1.00 63.69 90 THR A O 1
ATOM 622 N N . LYS A 1 91 ? 1.847 -13.778 9.051 1.00 57.88 91 LYS A N 1
ATOM 623 C CA . LYS A 1 91 ? 1.088 -13.246 10.196 1.00 57.88 91 LYS A CA 1
ATOM 624 C C . LYS A 1 91 ? 2.040 -13.008 11.370 1.00 57.88 91 LYS A C 1
ATOM 626 O O . LYS A 1 91 ? 2.712 -13.945 11.796 1.00 57.88 91 LYS A O 1
ATOM 631 N N . ASP A 1 92 ? 2.061 -11.793 11.919 1.00 54.69 92 ASP A N 1
ATOM 632 C CA . ASP A 1 92 ? 2.650 -11.561 13.240 1.00 54.69 92 ASP A CA 1
ATOM 633 C C . ASP A 1 92 ? 1.809 -12.306 14.295 1.00 54.69 92 ASP A C 1
ATOM 635 O O . ASP A 1 92 ? 0.577 -12.290 14.300 1.00 54.69 92 ASP A O 1
ATOM 639 N N . THR A 1 93 ? 2.520 -12.968 15.201 1.00 49.56 93 THR A N 1
ATOM 640 C CA . THR A 1 93 ? 2.111 -13.523 16.498 1.00 49.56 93 THR A CA 1
ATOM 641 C C . THR A 1 93 ? 1.174 -12.650 17.349 1.00 49.56 93 THR A C 1
ATOM 643 O O . THR A 1 93 ? 0.535 -13.172 18.264 1.00 49.56 93 THR A O 1
ATOM 646 N N . LYS A 1 94 ? 1.059 -11.343 17.088 1.00 56.78 94 LYS A N 1
ATOM 647 C CA . LYS A 1 94 ? 0.092 -10.438 17.723 1.00 56.78 94 LYS A CA 1
ATOM 648 C C . LYS A 1 94 ? -0.994 -10.080 16.709 1.00 56.78 94 LYS A C 1
ATOM 650 O O . LYS A 1 94 ? -0.796 -9.199 15.885 1.00 56.78 94 LYS A O 1
ATOM 655 N N . GLY A 1 95 ? -2.152 -10.742 16.791 1.00 65.50 95 GLY A N 1
ATOM 656 C CA . GLY A 1 95 ? -3.240 -10.754 15.788 1.00 65.50 95 GLY A CA 1
ATOM 657 C C . GLY A 1 95 ? -3.919 -9.429 15.383 1.00 65.50 95 GLY A C 1
ATOM 658 O O . GLY A 1 95 ? -5.038 -9.462 14.876 1.00 65.50 95 GLY A O 1
ATOM 659 N N . ASN A 1 96 ? -3.273 -8.282 15.588 1.00 81.06 96 ASN A N 1
ATOM 660 C CA . ASN A 1 96 ? -3.704 -6.952 15.166 1.00 81.06 96 ASN A CA 1
ATOM 661 C C . ASN A 1 96 ? -2.840 -6.366 14.035 1.00 81.06 96 ASN A C 1
ATOM 663 O O . ASN A 1 96 ? -3.226 -5.341 13.475 1.00 81.06 96 ASN A O 1
ATOM 667 N N . LEU A 1 97 ? -1.704 -6.994 13.708 1.00 86.56 97 LEU A N 1
ATOM 668 C CA . LEU A 1 97 ? -0.825 -6.619 12.601 1.00 86.56 97 LEU A CA 1
ATOM 669 C C . LEU A 1 97 ? -0.557 -7.838 11.714 1.00 86.56 97 LEU A C 1
ATOM 671 O O . LEU A 1 97 ? -0.363 -8.950 12.203 1.00 86.56 97 LEU A O 1
ATOM 675 N N . VAL A 1 98 ? -0.562 -7.641 10.401 1.00 88.31 98 VAL A N 1
ATOM 676 C CA . VAL A 1 98 ? -0.236 -8.679 9.419 1.00 88.31 98 VAL A CA 1
ATOM 677 C C . VAL A 1 98 ? 0.676 -8.075 8.372 1.00 88.31 98 VAL A C 1
ATOM 679 O O . VAL A 1 98 ? 0.290 -7.129 7.694 1.00 88.31 98 VAL A O 1
ATOM 682 N N . THR A 1 99 ? 1.865 -8.641 8.210 1.00 87.38 99 THR A N 1
ATOM 683 C CA . THR A 1 99 ? 2.804 -8.196 7.184 1.00 87.38 99 THR A CA 1
ATOM 684 C C . THR A 1 99 ? 2.676 -9.089 5.952 1.00 87.38 99 THR A C 1
ATOM 686 O O . THR A 1 99 ? 2.705 -10.318 6.036 1.00 87.38 99 THR A O 1
ATOM 689 N N . MET A 1 100 ? 2.491 -8.461 4.798 1.00 84.56 100 MET A N 1
ATOM 690 C CA . MET A 1 100 ? 2.446 -9.099 3.486 1.00 84.56 100 MET A CA 1
ATOM 691 C C . MET A 1 100 ? 3.697 -8.708 2.730 1.00 84.56 100 MET A C 1
ATOM 693 O O . MET A 1 100 ? 3.949 -7.518 2.567 1.00 84.56 100 MET A O 1
ATOM 697 N N . THR A 1 101 ? 4.477 -9.682 2.281 1.00 81.69 101 THR A N 1
ATOM 698 C CA . THR A 1 101 ? 5.791 -9.410 1.692 1.00 81.69 101 THR A CA 1
ATOM 699 C C . THR A 1 101 ? 5.913 -10.098 0.353 1.00 81.69 101 THR A C 1
ATOM 701 O O . THR A 1 101 ? 6.145 -11.302 0.302 1.00 81.69 101 THR A O 1
ATOM 704 N N . ASP A 1 102 ? 5.781 -9.333 -0.725 1.00 79.94 102 ASP A N 1
ATOM 705 C CA . ASP A 1 102 ? 5.994 -9.822 -2.081 1.00 79.94 102 ASP A CA 1
ATOM 706 C C . ASP A 1 102 ? 7.246 -9.196 -2.684 1.00 79.94 102 ASP A C 1
ATOM 708 O O . ASP A 1 102 ? 7.583 -8.038 -2.466 1.00 79.94 102 ASP A O 1
ATOM 712 N N . CYS A 1 103 ? 7.940 -9.995 -3.472 1.00 74.81 103 CYS A N 1
ATOM 713 C CA . CYS A 1 103 ? 9.221 -9.649 -4.045 1.00 74.81 103 CYS A CA 1
ATOM 714 C C . CYS A 1 103 ? 9.182 -8.498 -5.062 1.00 74.81 103 CYS A C 1
ATOM 716 O O . CYS A 1 103 ? 10.122 -7.710 -5.130 1.00 74.81 103 CYS A O 1
ATOM 718 N N . GLY A 1 104 ? 8.101 -8.388 -5.836 1.00 72.38 104 GLY A N 1
ATOM 719 C CA . GLY A 1 104 ? 7.906 -7.304 -6.801 1.00 72.38 104 GLY A CA 1
ATOM 720 C C . GLY A 1 104 ? 7.160 -6.101 -6.225 1.00 72.38 104 GLY A C 1
ATOM 721 O O . GLY A 1 104 ? 7.173 -5.034 -6.829 1.00 72.38 104 GLY A O 1
ATOM 722 N N . VAL A 1 105 ? 6.524 -6.255 -5.061 1.00 76.56 105 VAL A N 1
ATOM 723 C CA . VAL A 1 105 ? 5.730 -5.190 -4.421 1.00 76.56 105 VAL A CA 1
ATOM 724 C C . VAL A 1 105 ? 6.441 -4.549 -3.231 1.00 76.56 105 VAL A C 1
ATOM 726 O O . VAL A 1 105 ? 6.206 -3.381 -2.944 1.00 76.56 105 VAL A O 1
ATOM 729 N N . GLY A 1 106 ? 7.292 -5.290 -2.526 1.00 80.81 106 GLY A N 1
ATOM 730 C CA . GLY A 1 106 ? 7.803 -4.924 -1.209 1.00 80.81 106 GLY A CA 1
ATOM 731 C C . GLY A 1 106 ? 6.960 -5.499 -0.070 1.00 80.81 106 GLY A C 1
ATOM 732 O O . GLY A 1 106 ? 6.233 -6.483 -0.223 1.00 80.81 106 GLY A O 1
ATOM 733 N N . SER A 1 107 ? 7.083 -4.893 1.106 1.00 86.50 107 SER A N 1
ATOM 734 C CA . SER A 1 107 ? 6.398 -5.321 2.319 1.00 86.50 107 SER A CA 1
ATOM 735 C C . SER A 1 107 ? 5.345 -4.303 2.740 1.00 86.50 107 SER A C 1
ATOM 737 O O . SER A 1 107 ? 5.656 -3.143 2.984 1.00 86.50 107 SER A O 1
ATOM 739 N N . LEU A 1 108 ? 4.101 -4.746 2.874 1.00 89.44 108 LEU A N 1
ATOM 740 C CA . LEU A 1 108 ? 2.976 -3.958 3.363 1.00 89.44 108 LEU A CA 1
ATOM 741 C C . LEU A 1 108 ? 2.540 -4.486 4.727 1.00 89.44 108 LEU A C 1
ATOM 743 O O . LEU A 1 108 ? 2.250 -5.673 4.873 1.00 89.44 108 LEU A O 1
ATOM 747 N N . THR A 1 109 ? 2.439 -3.612 5.723 1.00 91.25 109 THR A N 1
ATOM 748 C CA . THR A 1 109 ? 1.888 -3.984 7.032 1.00 91.25 109 THR A CA 1
ATOM 749 C C . THR A 1 109 ? 0.432 -3.556 7.094 1.00 91.25 109 THR A C 1
ATOM 751 O O . THR A 1 109 ? 0.128 -2.370 7.015 1.00 91.25 109 THR A O 1
ATOM 754 N N . ALA A 1 110 ? -0.477 -4.518 7.233 1.00 91.12 110 ALA A N 1
ATOM 755 C CA . ALA A 1 110 ? -1.877 -4.275 7.540 1.00 91.12 110 ALA A CA 1
ATOM 756 C C . ALA A 1 110 ? -2.100 -4.217 9.046 1.00 91.12 110 ALA A C 1
ATOM 758 O O . ALA A 1 110 ? -1.628 -5.072 9.795 1.00 91.12 110 ALA A O 1
ATOM 759 N N . GLN A 1 111 ? -2.904 -3.253 9.465 1.00 91.38 111 GLN A N 1
ATOM 760 C CA . GLN A 1 111 ? -3.373 -3.090 10.826 1.00 91.38 111 GLN A CA 1
ATOM 761 C C . GLN A 1 111 ? -4.890 -3.216 10.869 1.00 91.38 111 GLN A C 1
ATOM 763 O O . GLN A 1 111 ? -5.604 -2.742 9.980 1.00 91.38 111 GLN A O 1
ATOM 768 N N . LYS A 1 112 ? -5.386 -3.850 11.931 1.00 89.62 112 LYS A N 1
ATOM 769 C CA . LYS A 1 112 ? -6.815 -3.879 12.222 1.00 89.62 112 LYS A CA 1
ATOM 770 C C . LYS A 1 112 ? -7.266 -2.516 12.755 1.00 89.62 112 LYS A C 1
ATOM 772 O O . LYS A 1 112 ? -6.731 -2.038 13.753 1.00 89.62 112 LYS A O 1
ATOM 777 N N . VAL A 1 113 ? -8.260 -1.923 12.106 1.00 89.06 113 VAL A N 1
ATOM 778 C CA . VAL A 1 113 ? -8.884 -0.636 12.448 1.00 89.06 113 VAL A CA 1
ATOM 779 C C . VAL A 1 113 ? -10.384 -0.821 12.695 1.00 89.06 113 VAL A C 1
ATOM 781 O O . VAL A 1 113 ? -10.946 -1.889 12.422 1.00 89.06 113 VAL A O 1
ATOM 784 N N . ASP A 1 114 ? -11.058 0.216 13.192 1.00 86.69 114 ASP A N 1
ATOM 785 C CA . ASP A 1 114 ? -12.514 0.199 13.333 1.00 86.69 114 ASP A CA 1
ATOM 786 C C . ASP A 1 114 ? -13.173 -0.010 11.962 1.00 86.69 114 ASP A C 1
ATOM 788 O O . ASP A 1 114 ? -13.052 0.810 11.054 1.00 86.69 114 ASP A O 1
ATOM 792 N N . GLY A 1 115 ? -13.857 -1.144 11.803 1.00 83.44 115 GLY A N 1
ATOM 793 C CA . GLY A 1 115 ? -14.531 -1.515 10.558 1.00 83.44 115 GLY A CA 1
ATOM 794 C C . GLY A 1 115 ? -13.739 -2.425 9.612 1.00 83.44 115 GLY A C 1
ATOM 795 O O . GLY A 1 115 ? -14.303 -2.819 8.595 1.00 83.44 115 GLY A O 1
ATOM 796 N N . GLY A 1 116 ? -12.491 -2.812 9.923 1.00 90.94 116 GLY A N 1
ATOM 797 C CA . GLY A 1 116 ? -11.753 -3.794 9.114 1.00 90.94 116 GLY A CA 1
ATOM 798 C C . GLY A 1 116 ? -10.231 -3.668 9.178 1.00 90.94 116 GLY A C 1
ATOM 799 O O . GLY A 1 116 ? -9.654 -3.530 10.251 1.00 90.94 116 GLY A O 1
ATOM 800 N N . TRP A 1 117 ? -9.579 -3.753 8.022 1.00 92.44 117 TRP A N 1
ATOM 801 C CA . TRP A 1 117 ? -8.127 -3.718 7.852 1.00 92.44 117 TRP A CA 1
ATOM 802 C C . TRP A 1 117 ? -7.713 -2.645 6.849 1.00 92.44 117 TRP A C 1
ATOM 804 O O . TRP A 1 117 ? -8.377 -2.457 5.825 1.00 92.44 117 TRP A O 1
ATOM 814 N N . GLN A 1 118 ? -6.600 -1.977 7.139 1.00 94.06 118 GLN A N 1
ATOM 815 C CA . GLN A 1 118 ? -5.941 -1.004 6.264 1.00 94.06 118 GLN A CA 1
ATOM 816 C C . GLN A 1 118 ? -4.420 -1.130 6.390 1.00 94.06 118 GLN A C 1
ATOM 818 O O . GLN A 1 118 ? -3.921 -1.641 7.391 1.00 94.06 118 GLN A O 1
ATOM 823 N N . PHE A 1 119 ? -3.675 -0.666 5.389 1.00 93.50 119 PHE A N 1
ATOM 824 C CA . PHE A 1 119 ? -2.215 -0.649 5.441 1.00 93.50 119 PHE A CA 1
ATOM 825 C C . PHE A 1 119 ? -1.729 0.500 6.322 1.00 93.50 119 PHE A C 1
ATOM 827 O O . PHE A 1 119 ? -2.040 1.661 6.063 1.00 93.50 119 PHE A O 1
ATOM 834 N N . SER A 1 120 ? -0.969 0.175 7.359 1.00 92.38 120 SER A N 1
ATOM 835 C CA . SER A 1 120 ? -0.387 1.138 8.293 1.00 92.38 120 SER A CA 1
ATOM 836 C C . SER A 1 120 ? 1.053 1.502 7.953 1.00 92.38 120 SER A C 1
ATOM 838 O O . SER A 1 120 ? 1.539 2.517 8.433 1.00 92.38 120 SER A O 1
ATOM 840 N N . ASP A 1 121 ? 1.736 0.679 7.157 1.00 91.00 121 ASP A N 1
ATOM 841 C CA . ASP A 1 121 ? 3.141 0.882 6.810 1.00 91.00 121 ASP A CA 1
ATOM 842 C C . ASP A 1 121 ? 3.491 0.22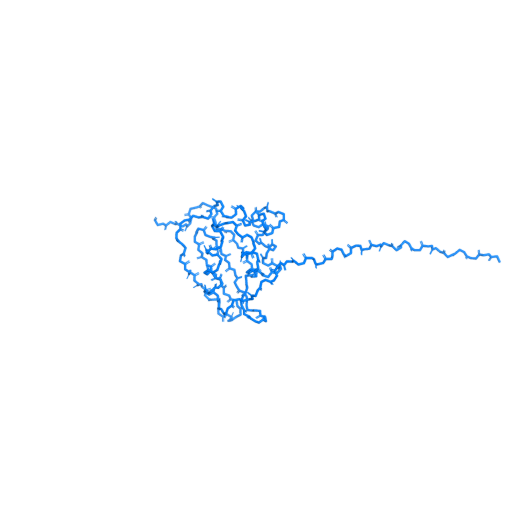1 5.470 1.00 91.00 121 ASP A C 1
ATOM 844 O O . ASP A 1 121 ? 2.820 -0.723 5.033 1.00 91.00 121 ASP A O 1
ATOM 848 N N . TYR A 1 122 ? 4.557 0.709 4.840 1.00 87.94 122 TYR A N 1
ATOM 849 C CA . TYR A 1 122 ? 5.104 0.182 3.596 1.00 87.94 122 TYR A CA 1
ATOM 850 C C . TYR A 1 122 ? 6.629 0.260 3.594 1.00 87.94 122 TYR A C 1
ATOM 852 O O . TYR A 1 122 ? 7.212 1.327 3.781 1.00 87.94 122 TYR A O 1
ATOM 860 N N . ALA A 1 123 ? 7.266 -0.864 3.279 1.00 86.31 123 ALA A N 1
ATOM 861 C CA . ALA A 1 123 ? 8.676 -0.936 2.950 1.00 86.31 123 ALA A CA 1
ATOM 862 C C . ALA A 1 123 ? 8.825 -1.332 1.471 1.00 86.31 123 ALA A C 1
ATOM 864 O O . ALA A 1 123 ? 8.268 -2.356 1.064 1.00 86.31 123 ALA A O 1
ATOM 865 N N . PRO A 1 124 ? 9.572 -0.562 0.661 1.00 76.50 124 PRO A N 1
ATOM 866 C CA . PRO A 1 124 ? 9.793 -0.902 -0.737 1.00 76.50 124 PRO A CA 1
ATOM 867 C C . PRO A 1 124 ? 10.560 -2.226 -0.858 1.00 76.50 124 PRO A C 1
ATOM 869 O O . PRO A 1 124 ? 11.247 -2.633 0.089 1.00 76.50 124 PRO A O 1
ATOM 872 N N . PRO A 1 125 ? 10.456 -2.921 -2.005 1.00 72.75 125 PRO A N 1
ATOM 873 C CA . PRO A 1 125 ? 11.242 -4.123 -2.230 1.00 72.75 125 PRO A CA 1
ATOM 874 C C . PRO A 1 125 ? 12.734 -3.790 -2.081 1.00 72.75 125 PRO A C 1
ATOM 876 O O . PRO A 1 125 ? 13.162 -2.701 -2.482 1.00 72.75 125 PRO A O 1
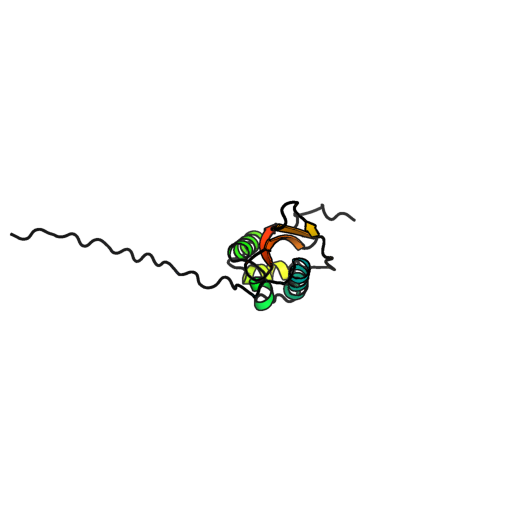ATOM 879 N N . PRO A 1 126 ? 13.544 -4.691 -1.496 1.00 64.88 126 PRO A N 1
ATOM 880 C CA . PRO A 1 126 ? 14.977 -4.465 -1.396 1.00 64.88 126 PRO A CA 1
ATOM 881 C C . PRO A 1 126 ? 15.541 -4.268 -2.806 1.00 64.88 126 PRO A C 1
ATOM 883 O O . PRO A 1 126 ? 15.386 -5.126 -3.679 1.00 64.88 126 PRO A O 1
ATOM 886 N N . THR A 1 127 ? 16.172 -3.119 -3.041 1.00 50.59 127 THR A N 1
ATOM 887 C CA . THR A 1 127 ? 16.819 -2.817 -4.314 1.00 50.59 127 THR A CA 1
ATOM 888 C C . THR A 1 127 ? 17.916 -3.853 -4.566 1.00 50.59 127 THR A C 1
ATOM 890 O O . THR A 1 127 ? 18.837 -4.005 -3.773 1.00 50.59 127 THR A O 1
ATOM 893 N N . VAL A 1 128 ? 17.772 -4.565 -5.688 1.00 39.50 128 VAL A N 1
ATOM 894 C CA . VAL A 1 128 ? 18.682 -5.553 -6.297 1.00 39.50 128 VAL A CA 1
ATOM 895 C C . VAL A 1 128 ? 18.970 -6.855 -5.513 1.00 39.50 128 VAL A C 1
ATOM 897 O O . VAL A 1 128 ? 19.705 -6.897 -4.533 1.00 39.50 128 VAL A O 1
ATOM 900 N N . GLY A 1 129 ? 18.479 -7.978 -6.060 1.00 44.44 129 GLY A N 1
ATOM 901 C CA . GLY A 1 129 ? 19.119 -9.299 -5.928 1.00 44.44 129 GLY A CA 1
ATOM 902 C C . GLY A 1 129 ? 18.481 -10.339 -5.000 1.00 44.44 129 GLY A C 1
ATOM 903 O O . GLY A 1 129 ? 18.945 -11.474 -5.005 1.00 44.44 129 GLY A O 1
ATOM 904 N N . TYR A 1 130 ? 17.435 -10.016 -4.234 1.00 44.59 130 TYR A N 1
ATOM 905 C CA . TYR A 1 130 ? 16.918 -10.941 -3.205 1.00 44.59 130 TYR A CA 1
ATOM 906 C C . TYR A 1 130 ? 15.678 -11.751 -3.580 1.00 44.59 130 TYR A C 1
ATOM 908 O O . TYR A 1 130 ? 15.297 -12.676 -2.867 1.00 44.59 130 TYR A O 1
ATOM 916 N N . CYS A 1 131 ? 15.092 -11.461 -4.732 1.00 46.16 131 CYS A N 1
ATOM 917 C CA . CYS A 1 131 ? 13.994 -12.234 -5.293 1.00 46.16 131 CYS A CA 1
ATOM 918 C C . CYS A 1 131 ? 14.552 -13.212 -6.321 1.00 46.16 131 CYS A C 1
ATOM 920 O O . CYS A 1 131 ? 14.225 -13.166 -7.501 1.00 46.16 131 CYS A O 1
ATOM 922 N N . GLY A 1 132 ? 15.517 -14.011 -5.861 1.00 38.47 132 GLY A N 1
ATOM 923 C CA . GLY A 1 132 ? 16.207 -15.016 -6.650 1.00 38.47 132 GLY A CA 1
ATOM 924 C C . GLY A 1 132 ? 15.372 -16.285 -6.758 1.00 38.47 132 GLY A C 1
ATOM 925 O O . GLY A 1 132 ? 15.230 -17.020 -5.781 1.00 38.47 132 GLY A O 1
ATOM 926 N N . GLY A 1 133 ? 14.867 -16.528 -7.962 1.00 38.25 133 GLY A N 1
ATOM 927 C CA . GLY A 1 133 ? 14.530 -17.843 -8.494 1.00 38.25 133 GLY A CA 1
ATOM 928 C C . GLY A 1 133 ? 15.044 -17.911 -9.918 1.00 38.25 133 GLY A C 1
ATOM 929 O O . GLY A 1 133 ? 14.523 -17.123 -10.734 1.00 38.25 133 GLY A O 1
#

Sequence (133 aa):
MKLAAIAVLALFLTACGSSASGSGAPKADPDALWSAYVTALPKADASAVCPLFTGEGAHAFAQAWEATDCSGAVSKAAAEFSGTHASPHTKDTKGNLVTMTDCGVGSLTAQKVDGGWQFSDYAPPPTVGYCGG

Foldseek 3Di:
DDDDDDDPPPPPPPPPDPDDQDQAQADAAVQRLVVQQLVQLLVLNLVSHSNQADPQAQVQLCVQQVHPTNSRSSVSLNVQQDDDWDFQWDQPPPNQWIWTATQSAGIWIWGADVRHIGTNHGDGHPPDDDVDD

Secondary structure (DSSP, 8-state):
-PPP-------------------PPPBSSHHHHHHHHHHHGGGT-HHHHGGGB-HHHHHHHHHHTT-SSHHHHHHHHHHH--S-----EEE-SSTTEEEEEETTTEEEEEEEETTEEEEEEEEPPPSSS-S--